Protein AF-A0A0F8ZL05-F1 (afdb_monomer_lite)

Structure (mmCIF, N/CA/C/O backbone):
data_AF-A0A0F8ZL05-F1
#
_entry.id   AF-A0A0F8ZL05-F1
#
loop_
_atom_site.group_PDB
_atom_site.id
_atom_site.type_symbol
_atom_site.label_atom_id
_atom_site.label_alt_id
_atom_site.label_comp_id
_atom_site.label_asym_id
_atom_site.label_entity_id
_atom_site.label_seq_id
_atom_site.pdbx_PDB_ins_code
_atom_site.Cartn_x
_atom_site.Cartn_y
_atom_site.Cartn_z
_atom_site.occupancy
_atom_site.B_iso_or_equiv
_atom_site.auth_seq_id
_atom_site.auth_comp_id
_atom_site.auth_asym_id
_atom_site.auth_atom_id
_atom_site.pdbx_PDB_model_num
ATOM 1 N N . MET A 1 1 ? -17.037 -0.548 -1.563 1.00 66.31 1 MET A N 1
ATOM 2 C CA . MET A 1 1 ? -16.046 0.135 -0.703 1.00 66.31 1 MET A CA 1
ATOM 3 C C . MET A 1 1 ? -14.708 -0.548 -0.905 1.00 66.31 1 MET A C 1
ATOM 5 O O . MET A 1 1 ? -14.629 -1.758 -0.733 1.00 66.31 1 MET A O 1
ATOM 9 N N . ILE A 1 2 ? -13.705 0.197 -1.352 1.00 82.44 2 ILE A N 1
ATOM 10 C CA . ILE A 1 2 ? -12.363 -0.314 -1.635 1.00 82.44 2 ILE A CA 1
ATOM 11 C C . ILE A 1 2 ? -11.518 -0.198 -0.352 1.00 82.44 2 ILE A C 1
ATOM 13 O O . ILE A 1 2 ? -11.612 0.800 0.360 1.00 82.44 2 ILE A O 1
ATOM 17 N N . LYS A 1 3 ? -10.741 -1.236 -0.013 1.00 89.00 3 LYS A N 1
ATOM 18 C CA . LYS A 1 3 ? -9.925 -1.296 1.216 1.00 89.00 3 LYS A CA 1
ATOM 19 C C . LYS A 1 3 ? -8.438 -1.242 0.890 1.00 89.00 3 LYS A C 1
ATOM 21 O O . LYS A 1 3 ? -8.003 -1.759 -0.134 1.00 89.00 3 LYS A O 1
ATOM 26 N N . CYS A 1 4 ? -7.657 -0.629 1.772 1.00 89.75 4 CYS A N 1
ATOM 27 C CA . CYS A 1 4 ? -6.211 -0.560 1.646 1.00 89.75 4 CYS A CA 1
ATOM 28 C C . CYS A 1 4 ? -5.600 -1.953 1.780 1.00 89.75 4 CYS A C 1
ATOM 30 O O . CYS A 1 4 ? -5.802 -2.617 2.793 1.00 89.75 4 CYS A O 1
ATOM 32 N N . ILE A 1 5 ? -4.777 -2.355 0.813 1.00 87.81 5 ILE A N 1
ATOM 33 C CA . ILE A 1 5 ? -4.120 -3.668 0.822 1.00 87.81 5 ILE A CA 1
ATOM 34 C C . ILE A 1 5 ? -3.159 -3.861 2.009 1.00 87.81 5 ILE A C 1
ATOM 36 O O . ILE A 1 5 ? -2.965 -4.980 2.468 1.00 87.81 5 ILE A O 1
ATOM 40 N N . LYS A 1 6 ? -2.583 -2.774 2.545 1.00 85.44 6 LYS A N 1
ATOM 41 C CA . LYS A 1 6 ? -1.607 -2.835 3.647 1.00 85.44 6 LYS A CA 1
ATOM 42 C C . LYS A 1 6 ? -2.240 -2.899 5.037 1.00 85.44 6 LYS A C 1
ATOM 44 O O . LYS A 1 6 ? -1.679 -3.534 5.920 1.00 85.44 6 LYS A O 1
ATOM 49 N N . CYS A 1 7 ? -3.376 -2.236 5.256 1.00 89.62 7 CYS A N 1
A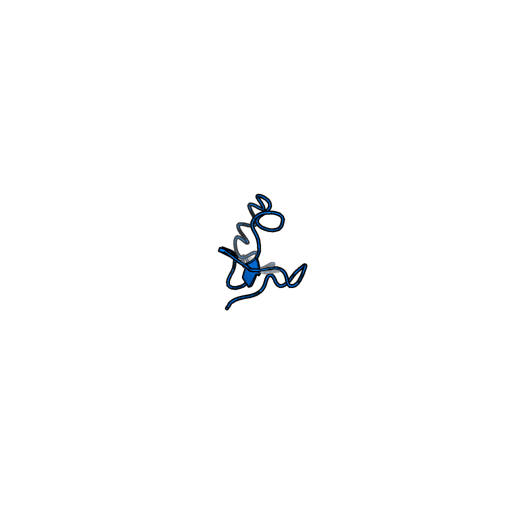TOM 50 C CA . CYS A 1 7 ? -3.963 -2.107 6.599 1.00 89.62 7 CYS A CA 1
ATOM 51 C C . CYS A 1 7 ? -5.474 -2.346 6.676 1.00 89.62 7 CYS A C 1
ATOM 53 O O . CYS A 1 7 ? -6.056 -2.162 7.741 1.00 89.62 7 CYS A O 1
ATOM 55 N N . ASN A 1 8 ? -6.127 -2.729 5.575 1.00 88.31 8 ASN A N 1
ATOM 56 C CA . ASN A 1 8 ? -7.571 -2.981 5.477 1.00 88.31 8 ASN A CA 1
ATOM 57 C C . ASN A 1 8 ? -8.502 -1.817 5.879 1.00 88.31 8 ASN A C 1
ATOM 59 O O . ASN A 1 8 ? -9.722 -1.995 5.902 1.00 88.31 8 ASN A O 1
ATOM 63 N N . LYS A 1 9 ? -7.959 -0.621 6.142 1.00 89.75 9 LYS A N 1
ATOM 64 C CA . LYS A 1 9 ? -8.736 0.617 6.292 1.00 89.75 9 LYS A CA 1
ATOM 65 C C . LYS A 1 9 ? -9.372 1.019 4.962 1.00 89.75 9 LYS A C 1
ATOM 67 O O . LYS A 1 9 ? -9.014 0.487 3.912 1.00 89.75 9 LYS A O 1
ATOM 72 N N . GLU A 1 10 ? -10.290 1.974 5.002 1.00 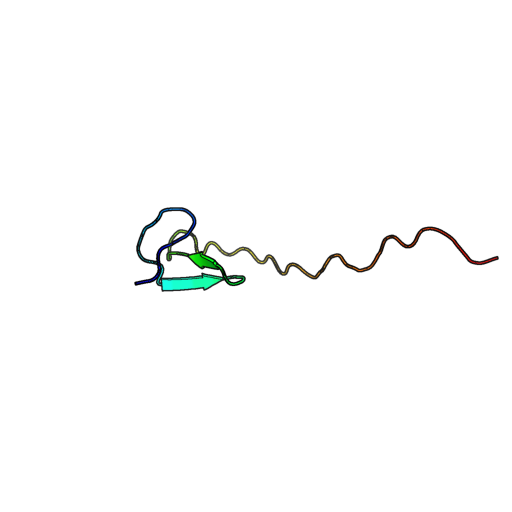90.69 10 GLU A N 1
ATOM 73 C CA . GLU A 1 10 ? -10.860 2.560 3.791 1.00 90.69 10 GLU A CA 1
ATOM 74 C C . GLU A 1 10 ? -9.746 3.108 2.887 1.00 90.69 10 GLU A C 1
ATOM 76 O O . GLU A 1 10 ? -8.851 3.828 3.339 1.00 90.69 10 GLU A O 1
ATOM 81 N N . ALA A 1 11 ? -9.744 2.671 1.627 1.00 89.06 11 ALA A N 1
ATOM 82 C CA . ALA A 1 11 ? -8.801 3.153 0.634 1.00 89.06 11 ALA A CA 1
ATOM 83 C C . ALA A 1 11 ? -9.457 4.241 -0.208 1.00 89.06 11 ALA A C 1
ATOM 85 O O . ALA A 1 11 ? -10.507 4.043 -0.814 1.00 89.06 11 ALA A O 1
ATOM 86 N N . GLU A 1 12 ? -8.773 5.375 -0.248 1.00 89.06 12 GLU A N 1
ATOM 87 C CA . GLU A 1 12 ? -9.180 6.581 -0.964 1.00 89.06 12 GLU A CA 1
ATOM 88 C C . GLU A 1 12 ? -8.383 6.753 -2.271 1.00 89.06 12 GLU A C 1
ATOM 90 O O . GLU A 1 12 ? -8.739 7.572 -3.111 1.00 89.06 12 GLU A O 1
ATOM 95 N N . TYR A 1 13 ? -7.302 5.980 -2.458 1.00 84.81 13 TYR A N 1
ATOM 96 C CA . TYR A 1 13 ? -6.366 6.121 -3.575 1.00 84.81 13 TYR A CA 1
ATOM 97 C C . TYR A 1 13 ? -6.058 4.765 -4.225 1.00 84.81 13 TYR A C 1
ATOM 99 O O . TYR A 1 13 ? -6.042 3.727 -3.559 1.00 84.81 13 TYR A O 1
ATOM 107 N N . ILE A 1 14 ? -5.761 4.781 -5.527 1.00 85.00 14 ILE A N 1
ATOM 108 C CA . ILE A 1 14 ? -5.257 3.627 -6.284 1.00 85.00 14 ILE A CA 1
ATOM 109 C C . ILE A 1 14 ? -3.868 3.992 -6.815 1.00 85.00 14 ILE A C 1
ATOM 111 O O . ILE A 1 14 ? -3.732 4.957 -7.562 1.00 85.00 14 ILE A O 1
ATOM 115 N N . VAL A 1 15 ? -2.842 3.239 -6.416 1.00 81.81 15 VAL A N 1
ATOM 116 C CA . VAL A 1 15 ? -1.437 3.437 -6.809 1.00 81.81 15 VAL A CA 1
ATOM 117 C C . VAL A 1 15 ? -0.917 2.120 -7.382 1.00 81.81 15 VAL A C 1
ATOM 119 O O . VAL A 1 15 ? -1.037 1.091 -6.725 1.00 81.81 15 VAL A O 1
ATOM 122 N N . ASP A 1 16 ? -0.377 2.130 -8.606 1.00 76.31 16 ASP A N 1
ATOM 123 C CA . ASP A 1 16 ? 0.108 0.919 -9.304 1.00 76.31 16 ASP A CA 1
ATOM 124 C C . ASP A 1 16 ? -0.961 -0.198 -9.384 1.00 76.31 16 ASP A C 1
ATOM 126 O O . ASP A 1 16 ? -0.693 -1.376 -9.164 1.00 76.31 16 ASP A O 1
ATOM 130 N N . GLY A 1 17 ? -2.229 0.185 -9.590 1.00 82.19 17 GLY A N 1
ATOM 131 C CA . GLY A 1 17 ? -3.369 -0.744 -9.593 1.00 82.19 17 GLY A CA 1
ATOM 132 C C . GLY A 1 17 ? -3.757 -1.306 -8.217 1.00 82.19 17 GLY A C 1
ATOM 133 O O . GLY A 1 17 ? -4.693 -2.097 -8.126 1.00 82.19 17 GLY A O 1
ATOM 134 N N . GLN A 1 18 ? -3.091 -0.887 -7.138 1.00 86.19 18 GLN A N 1
ATOM 135 C CA . GLN A 1 18 ? -3.364 -1.329 -5.773 1.00 86.19 18 GLN A CA 1
ATOM 136 C C . GLN A 1 18 ? -4.074 -0.244 -4.968 1.00 86.19 18 GLN A C 1
ATOM 138 O O . GLN A 1 18 ? -3.692 0.926 -4.959 1.00 86.19 18 GLN A O 1
ATOM 143 N N . SER A 1 19 ? -5.112 -0.643 -4.242 1.00 90.44 19 SER A N 1
ATOM 144 C CA . SER A 1 19 ? -5.868 0.253 -3.375 1.00 90.44 19 SER A CA 1
ATOM 145 C C . SER A 1 19 ? -5.119 0.534 -2.074 1.00 90.44 19 SER A C 1
ATOM 147 O O . SER A 1 19 ? -4.757 -0.388 -1.337 1.00 90.44 19 SER A O 1
ATOM 149 N N . VAL A 1 20 ? -4.908 1.811 -1.757 1.00 89.88 20 VAL A N 1
ATOM 150 C CA . VAL A 1 20 ? -4.167 2.261 -0.571 1.00 89.88 20 VAL A CA 1
ATOM 151 C C . VAL A 1 20 ? -4.885 3.406 0.153 1.00 89.88 20 VAL A C 1
ATOM 153 O O . VAL A 1 20 ? -5.601 4.200 -0.455 1.00 89.88 20 VAL A O 1
ATOM 156 N N . CYS A 1 21 ? -4.731 3.481 1.480 1.00 91.25 21 CYS A N 1
ATOM 157 C CA . CYS A 1 21 ? -5.244 4.594 2.289 1.00 91.25 21 CYS A CA 1
ATOM 158 C C . CYS A 1 21 ? -4.246 5.762 2.317 1.00 91.25 21 CYS A C 1
ATOM 160 O O . CYS A 1 21 ? -3.078 5.585 1.968 1.00 91.25 21 CYS A O 1
ATOM 162 N N . LYS A 1 22 ? -4.677 6.940 2.788 1.00 85.94 22 LYS A N 1
ATOM 163 C CA . LYS A 1 22 ? -3.844 8.155 2.875 1.00 85.94 22 LYS A CA 1
ATOM 164 C C . LYS A 1 22 ? -2.498 7.947 3.582 1.0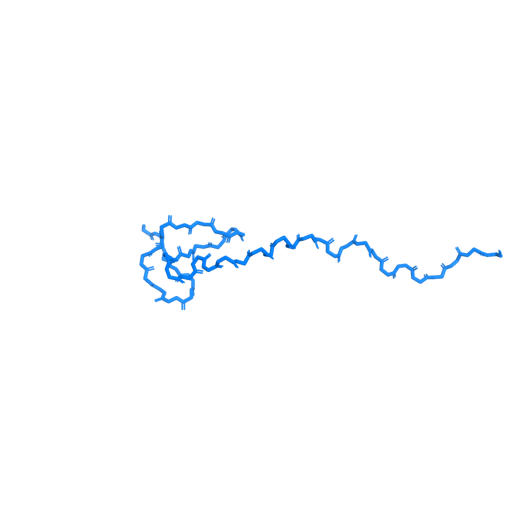0 85.94 22 LYS A C 1
ATOM 166 O O . LYS A 1 22 ? -1.496 8.500 3.148 1.00 85.94 22 LYS A O 1
ATOM 171 N N . GLU A 1 23 ? -2.465 7.123 4.629 1.00 86.00 23 GLU A N 1
ATOM 172 C CA . GLU A 1 23 ? -1.241 6.805 5.387 1.00 86.00 23 GLU A CA 1
ATOM 173 C C . GLU A 1 23 ? -0.258 5.943 4.578 1.00 86.00 23 GLU A C 1
ATOM 175 O O . GLU A 1 23 ? 0.954 6.102 4.672 1.00 86.00 23 GLU A O 1
ATOM 180 N N . HIS A 1 24 ? -0.783 5.035 3.751 1.00 82.50 24 HIS A N 1
ATOM 181 C CA . HIS A 1 24 ? -0.002 4.073 2.967 1.00 82.50 24 HIS A CA 1
ATOM 182 C C . HIS A 1 24 ? 0.199 4.479 1.507 1.00 82.50 24 HIS A C 1
ATOM 184 O O . HIS A 1 24 ? 0.859 3.749 0.765 1.00 82.50 24 HIS A O 1
ATOM 190 N N . ARG A 1 2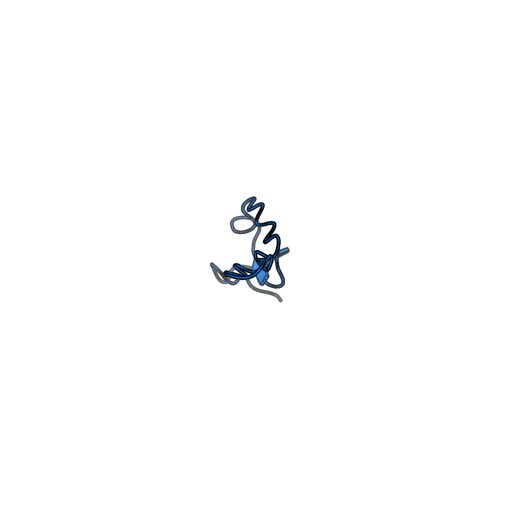5 ? -0.333 5.643 1.119 1.00 79.44 25 ARG A N 1
ATOM 191 C CA . ARG A 1 25 ? -0.070 6.324 -0.153 1.00 79.44 25 ARG A CA 1
ATOM 192 C C . ARG A 1 25 ? 1.407 6.691 -0.319 1.00 79.44 25 ARG A C 1
ATOM 194 O O . ARG A 1 25 ? 1.777 7.022 -1.436 1.00 79.44 25 ARG A O 1
ATOM 201 N N . GLY A 1 26 ? 2.181 6.635 0.778 1.00 64.00 26 GLY A N 1
ATOM 202 C CA . GLY A 1 26 ? 3.568 7.074 0.924 1.00 64.00 26 GLY A CA 1
ATOM 203 C C . GLY A 1 26 ? 4.307 7.173 -0.396 1.00 64.00 26 GLY A C 1
ATOM 204 O O . GLY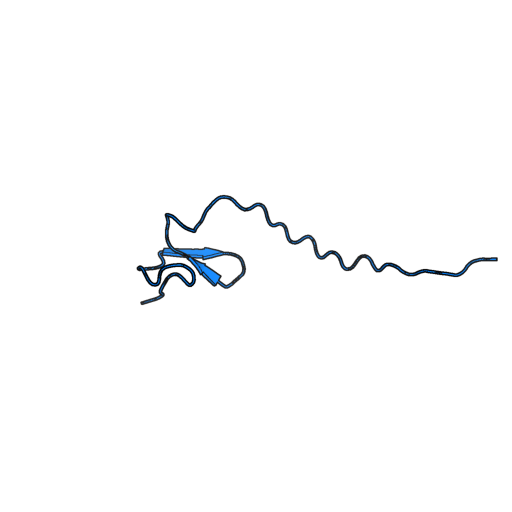 A 1 26 ? 4.459 6.145 -1.050 1.00 64.00 26 GLY A O 1
ATOM 205 N N . ASP A 1 27 ? 4.690 8.412 -0.732 1.00 53.69 27 ASP A N 1
ATOM 206 C CA . ASP A 1 27 ? 5.501 8.858 -1.867 1.00 53.69 27 ASP A CA 1
ATOM 207 C C . ASP A 1 27 ? 6.588 7.845 -2.215 1.00 53.69 27 ASP A C 1
ATOM 209 O O . ASP A 1 27 ? 7.747 7.939 -1.821 1.00 53.69 27 ASP A O 1
ATOM 213 N N . LYS A 1 28 ? 6.187 6.814 -2.940 1.00 51.72 28 LYS A N 1
ATOM 214 C CA . LYS A 1 28 ? 7.090 5.924 -3.619 1.00 51.72 28 LYS A CA 1
ATOM 215 C C . LYS A 1 28 ? 6.924 6.311 -5.065 1.00 51.72 28 LYS A C 1
ATOM 217 O O . LYS A 1 28 ? 6.040 5.820 -5.764 1.00 51.72 28 LYS A O 1
ATOM 222 N N . GLU A 1 29 ? 7.801 7.216 -5.481 1.00 48.84 29 GLU A N 1
ATOM 223 C CA . GLU A 1 29 ? 8.420 7.176 -6.799 1.00 48.84 29 GLU A CA 1
ATOM 224 C C . GLU A 1 29 ? 9.010 5.772 -7.020 1.00 48.84 29 GLU A C 1
ATOM 226 O O . GLU A 1 29 ? 10.211 5.545 -7.043 1.00 48.84 29 GLU A O 1
ATOM 231 N N . GLU A 1 30 ? 8.143 4.776 -7.135 1.00 45.81 30 GLU A N 1
ATOM 232 C CA . GLU A 1 30 ? 8.410 3.616 -7.947 1.00 45.81 30 GLU A CA 1
ATOM 233 C C . GLU A 1 30 ? 7.688 3.896 -9.255 1.00 45.81 30 GLU A C 1
ATOM 235 O O . GLU A 1 30 ? 6.752 3.208 -9.655 1.00 45.81 30 GLU A O 1
ATOM 240 N N . THR A 1 31 ? 8.216 4.875 -9.992 1.00 46.06 31 THR A N 1
ATOM 241 C CA . THR A 1 31 ? 8.587 4.596 -11.373 1.00 46.06 31 THR A CA 1
ATOM 242 C C . THR A 1 31 ? 9.385 3.291 -11.338 1.00 46.06 31 THR A C 1
ATOM 244 O O . THR A 1 31 ? 10.612 3.259 -11.384 1.00 46.06 31 THR A O 1
ATOM 247 N N . LYS A 1 32 ? 8.661 2.166 -11.290 1.00 47.78 32 LYS A N 1
ATOM 248 C CA . LYS A 1 32 ? 9.025 0.967 -12.017 1.00 47.78 32 LYS A CA 1
ATOM 249 C C . LYS A 1 32 ? 9.049 1.402 -13.476 1.00 47.78 32 LYS A C 1
ATOM 251 O O . LYS A 1 32 ? 8.173 1.071 -14.268 1.00 47.78 32 LYS A O 1
ATOM 256 N N . GLY A 1 33 ? 10.084 2.166 -13.829 1.00 42.22 33 GLY A N 1
ATOM 257 C CA . GLY A 1 33 ? 10.742 1.998 -15.095 1.00 42.22 33 GLY A CA 1
ATOM 258 C C . GLY A 1 33 ? 11.102 0.530 -15.102 1.00 42.22 33 GLY A C 1
ATOM 259 O O . GLY A 1 33 ? 12.069 0.119 -14.470 1.00 42.22 33 GLY A O 1
ATOM 260 N N . ILE A 1 34 ? 10.177 -0.267 -15.633 1.00 45.75 34 ILE A N 1
ATOM 261 C CA . ILE A 1 34 ? 10.427 -1.438 -16.449 1.00 45.75 34 ILE A CA 1
ATOM 262 C C . ILE A 1 34 ? 11.936 -1.590 -16.642 1.00 45.75 34 ILE A C 1
ATOM 264 O O . ILE A 1 34 ? 12.526 -1.077 -17.587 1.00 45.75 34 ILE A O 1
ATOM 268 N N . SER A 1 35 ? 12.573 -2.279 -15.695 1.00 53.62 35 SER A N 1
ATOM 269 C CA . SER A 1 35 ? 13.886 -2.876 -15.889 1.00 53.62 35 SER A CA 1
ATOM 270 C C . SER A 1 35 ? 13.659 -4.098 -16.771 1.00 53.62 35 SER A C 1
ATOM 272 O O . SER A 1 35 ? 13.734 -5.238 -16.334 1.00 53.62 35 SER A O 1
ATOM 274 N N . MET A 1 36 ? 13.278 -3.819 -18.011 1.00 49.12 36 MET A N 1
ATOM 275 C CA . MET A 1 36 ? 13.251 -4.732 -19.146 1.00 49.12 36 MET A CA 1
ATOM 276 C C . MET A 1 36 ? 14.025 -4.072 -20.295 1.00 49.12 36 MET A C 1
ATOM 278 O O . MET A 1 36 ? 13.609 -4.074 -21.442 1.00 49.12 36 MET A O 1
ATOM 282 N N . GLY A 1 37 ? 15.160 -3.455 -19.961 1.00 51.53 37 GLY A N 1
ATOM 283 C CA . GLY A 1 37 ? 16.294 -3.351 -20.869 1.00 51.53 37 GLY A CA 1
ATOM 284 C C . GLY A 1 37 ? 17.190 -4.533 -20.550 1.00 51.53 37 GLY A C 1
ATOM 285 O O . GLY A 1 37 ? 18.024 -4.465 -19.651 1.00 51.53 37 GLY A O 1
ATOM 286 N N . GLU A 1 38 ? 16.878 -5.651 -21.183 1.00 53.16 38 GLU A N 1
ATOM 287 C CA . GLU A 1 38 ? 17.509 -6.949 -21.040 1.00 53.16 38 GLU A CA 1
ATOM 288 C C . GLU A 1 38 ? 19.028 -6.868 -20.867 1.00 53.16 38 GLU A C 1
ATOM 290 O O . GLU A 1 38 ? 19.756 -6.249 -21.644 1.00 53.16 38 GLU A O 1
ATOM 295 N N . ARG A 1 39 ? 19.519 -7.604 -19.870 1.00 58.69 39 ARG A N 1
ATOM 296 C CA . ARG A 1 39 ? 20.871 -8.155 -19.881 1.00 58.69 39 ARG A CA 1
ATOM 297 C C . ARG A 1 39 ? 20.980 -9.122 -21.071 1.00 58.69 39 ARG A C 1
ATOM 299 O O . ARG A 1 39 ? 20.975 -10.331 -20.869 1.00 58.69 39 ARG A O 1
ATOM 306 N N . MET A 1 40 ? 21.059 -8.620 -22.301 1.00 52.56 40 MET A N 1
ATOM 307 C CA . MET A 1 40 ? 21.587 -9.405 -23.413 1.00 52.56 40 MET A CA 1
ATOM 308 C C . MET A 1 40 ? 23.105 -9.376 -23.305 1.00 52.56 40 MET A C 1
ATOM 310 O O . MET A 1 40 ? 23.802 -8.484 -23.780 1.00 52.56 40 MET A O 1
ATOM 314 N N . VAL A 1 41 ? 23.605 -10.372 -22.584 1.00 59.62 41 VAL A N 1
ATOM 315 C CA . VAL A 1 41 ? 24.948 -10.889 -22.784 1.00 59.62 41 VAL A CA 1
ATOM 316 C C . VAL A 1 41 ? 25.108 -11.325 -24.245 1.00 59.62 41 VAL A C 1
ATOM 318 O O . VAL A 1 41 ? 24.249 -12.014 -24.785 1.00 59.62 41 VAL A O 1
ATOM 321 N N . MET A 1 42 ? 26.276 -11.000 -24.803 1.00 54.91 42 MET A N 1
ATOM 322 C CA . MET A 1 42 ? 26.948 -11.715 -25.893 1.00 54.91 42 MET A CA 1
ATOM 323 C C . MET A 1 42 ? 26.520 -11.403 -27.337 1.00 54.91 42 MET A C 1
ATOM 325 O O . MET A 1 42 ? 25.477 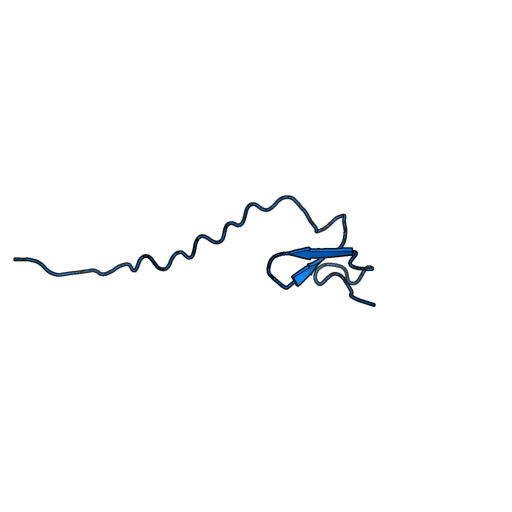-11.832 -27.817 1.00 54.91 42 MET A O 1
ATOM 329 N N . GLY A 1 43 ? 27.450 -10.778 -28.068 1.00 48.81 43 GLY A N 1
ATOM 330 C CA . GLY A 1 43 ? 27.567 -10.940 -29.515 1.00 48.81 43 GLY A CA 1
ATOM 331 C C . GLY A 1 43 ? 27.848 -9.648 -30.267 1.00 48.81 43 GLY A C 1
ATOM 332 O O . GLY A 1 43 ? 26.913 -8.932 -30.599 1.00 48.81 43 GLY A O 1
ATOM 333 N N . SER A 1 44 ? 29.119 -9.391 -30.584 1.00 46.97 44 SER A N 1
ATOM 334 C CA . SER A 1 44 ? 29.561 -8.892 -31.896 1.00 46.97 44 SER A CA 1
ATOM 335 C C . SER A 1 44 ? 31.094 -8.889 -31.944 1.00 46.97 44 SER A C 1
ATOM 337 O O . SER A 1 44 ? 31.717 -8.035 -31.326 1.00 46.97 44 SER A O 1
ATOM 339 N N . ILE A 1 45 ? 31.622 -9.928 -32.606 1.00 55.81 45 ILE A N 1
ATOM 340 C CA . ILE A 1 45 ? 32.755 -9.936 -33.560 1.00 55.81 45 ILE A CA 1
ATOM 341 C C . ILE A 1 45 ? 33.944 -9.008 -33.288 1.00 55.81 45 ILE A C 1
ATOM 343 O O . ILE A 1 45 ? 33.786 -7.779 -33.436 1.00 55.81 45 ILE A O 1
#

Radius of gyration: 17.55 Å; chains: 1; bounding box: 49×21×40 Å

Secondary structure (DSSP, 8-state):
--B-TTT-SBP-EEETTEEE-TTTT-----------S--------

Organism: NCBI:txid412755

Sequence (45 aa):
MIKCIKCNKEAEYIVDGQSVCKEHRGDKEETKGISMGERMVMGSI

Foldseek 3Di:
DAAAPPPRHDFPDADPNGTHHPVGVPPDPPPPPPPPPDPPDDDDD

pLDDT: mean 70.44, std 17.74, range [42.22, 91.25]